Protein AF-A0A1A6GVT8-F1 (afdb_monomer_lite)

InterPro domains:
  IPR003961 Fibronectin type III [cd00063] (7-39)
  IPR013783 Immunoglobulin-like fold [G3DSA:2.60.40.10] (2-54)
  IPR036116 Fibronectin type III superfamily [SSF49265] (6-47)

Radius of gyration: 16.67 Å; chains: 1; bounding box: 38×18×49 Å

Structure (mmCIF, N/CA/C/O backbone):
data_AF-A0A1A6GVT8-F1
#
_entry.id   AF-A0A1A6GVT8-F1
#
loop_
_atom_site.group_PDB
_atom_site.id
_atom_site.type_symbol
_atom_site.label_atom_id
_atom_site.label_alt_id
_atom_site.label_comp_id
_atom_site.label_asym_id
_atom_site.label_entity_id
_atom_site.label_seq_id
_atom_site.pdbx_PDB_ins_code
_atom_site.Cartn_x
_atom_site.Cartn_y
_atom_site.Cartn_z
_atom_site.occupancy
_atom_site.B_iso_or_equiv
_atom_site.auth_seq_id
_atom_site.auth_comp_id
_atom_site.auth_asym_id
_atom_site.auth_atom_id
_atom_site.pdbx_PDB_model_num
ATOM 1 N N . MET A 1 1 ? -0.991 10.894 23.651 1.00 61.09 1 MET A N 1
ATOM 2 C CA . MET A 1 1 ? -1.657 10.723 22.344 1.00 61.09 1 MET A CA 1
ATOM 3 C C . MET A 1 1 ? -1.346 9.304 21.912 1.00 61.09 1 MET A C 1
ATOM 5 O O . MET A 1 1 ? -0.179 8.946 21.939 1.00 61.09 1 MET A O 1
ATOM 9 N N . GLU A 1 2 ? -2.355 8.469 21.690 1.00 71.31 2 GLU A N 1
ATOM 10 C CA . GLU A 1 2 ? -2.136 7.069 21.313 1.00 71.31 2 GLU A CA 1
ATOM 11 C C . GLU A 1 2 ? -1.627 7.017 19.865 1.00 71.31 2 GLU A C 1
ATOM 13 O O . GLU A 1 2 ? -2.223 7.642 18.984 1.00 71.31 2 GLU A O 1
ATOM 18 N N . GLU A 1 3 ? -0.501 6.343 19.645 1.00 80.25 3 GLU A N 1
ATOM 19 C CA . GLU A 1 3 ? 0.187 6.284 18.354 1.00 80.25 3 GLU A CA 1
ATOM 20 C C . GLU A 1 3 ? -0.662 5.533 17.314 1.00 80.25 3 GLU A C 1
ATOM 22 O O . GLU A 1 3 ? -1.332 4.548 17.634 1.00 80.25 3 GLU A O 1
ATOM 27 N N . LEU A 1 4 ? -0.688 6.023 16.070 1.00 84.50 4 LEU A N 1
ATOM 28 C CA . LEU A 1 4 ? -1.379 5.327 14.984 1.00 84.50 4 LEU A CA 1
ATOM 29 C C . LEU A 1 4 ? -0.553 4.104 14.566 1.00 84.50 4 LEU A C 1
ATOM 31 O O . LEU A 1 4 ? 0.661 4.226 14.407 1.00 84.50 4 LEU A O 1
ATOM 35 N N . PRO A 1 5 ? -1.179 2.93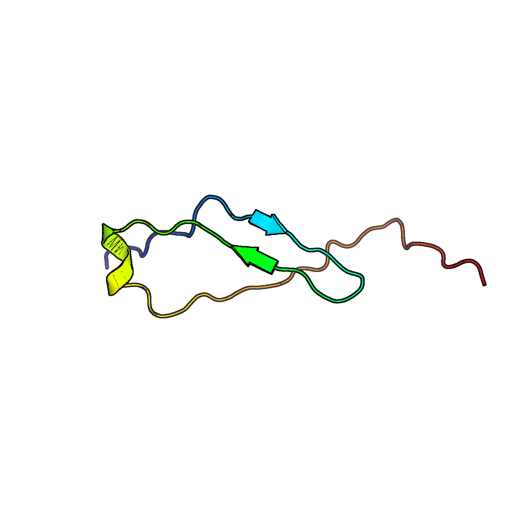5 14.355 1.00 86.69 5 PRO A N 1
ATOM 36 C CA . PRO A 1 5 ? -0.434 1.753 13.959 1.00 86.69 5 PRO A CA 1
ATOM 37 C C . PRO A 1 5 ? 0.130 1.906 12.545 1.00 86.69 5 PRO A C 1
ATOM 39 O O . PRO A 1 5 ? -0.495 2.478 11.648 1.00 86.69 5 PRO A O 1
ATOM 42 N N . VAL A 1 6 ? 1.318 1.343 12.350 1.00 86.31 6 VAL A N 1
ATOM 43 C CA . VAL A 1 6 ? 2.012 1.317 11.060 1.00 86.31 6 VAL A CA 1
ATOM 44 C C . VAL A 1 6 ? 1.379 0.247 10.152 1.00 86.31 6 VAL A C 1
ATOM 46 O O . VAL A 1 6 ? 0.950 -0.792 10.653 1.00 86.31 6 VAL A O 1
ATOM 49 N N . PRO A 1 7 ? 1.293 0.457 8.825 1.00 90.00 7 PRO A N 1
ATOM 50 C CA . PRO A 1 7 ? 0.923 -0.590 7.874 1.00 90.00 7 PRO A CA 1
ATOM 51 C C . PRO A 1 7 ? 1.795 -1.836 7.975 1.00 90.00 7 PRO A C 1
ATOM 53 O O . PRO A 1 7 ? 3.015 -1.742 8.100 1.00 90.00 7 PRO A O 1
ATOM 56 N N . HIS A 1 8 ? 1.180 -3.006 7.820 1.00 90.31 8 HIS A N 1
ATOM 57 C CA . HIS A 1 8 ? 1.893 -4.281 7.836 1.00 90.31 8 HIS A CA 1
ATOM 58 C C . HIS A 1 8 ? 1.795 -4.984 6.482 1.00 90.31 8 HIS A C 1
ATOM 60 O O . HIS A 1 8 ? 0.948 -4.660 5.652 1.00 90.31 8 HIS A O 1
ATOM 66 N N . ASN A 1 9 ? 2.671 -5.966 6.259 1.00 94.69 9 ASN A N 1
ATOM 67 C CA . ASN A 1 9 ? 2.652 -6.816 5.067 1.00 94.69 9 ASN A CA 1
ATOM 68 C C . ASN A 1 9 ? 2.695 -6.030 3.740 1.00 94.69 9 ASN A C 1
ATOM 70 O O . ASN A 1 9 ? 1.898 -6.275 2.832 1.00 94.69 9 ASN A O 1
ATOM 74 N N . ILE A 1 10 ? 3.611 -5.059 3.635 1.00 93.88 10 ILE A N 1
ATOM 75 C CA . ILE A 1 10 ? 3.784 -4.260 2.416 1.00 93.88 10 ILE A CA 1
ATOM 76 C C . ILE A 1 10 ? 4.202 -5.182 1.266 1.00 93.88 10 ILE A C 1
ATOM 78 O O . ILE A 1 10 ? 5.240 -5.842 1.320 1.00 93.88 10 ILE A O 1
ATOM 82 N N . LYS A 1 11 ? 3.399 -5.198 0.204 1.00 96.25 11 LYS A N 1
ATOM 83 C CA . LYS A 1 11 ? 3.613 -5.997 -1.003 1.00 96.25 11 LYS A CA 1
ATOM 84 C C . LYS A 1 11 ? 3.685 -5.091 -2.216 1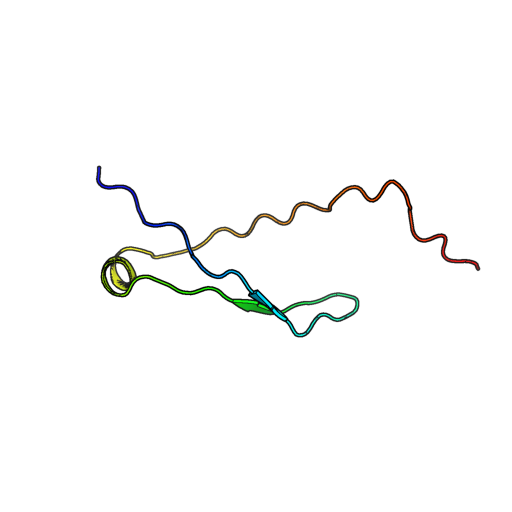.00 96.25 11 LYS A C 1
ATOM 86 O O . LYS A 1 11 ? 2.793 -4.272 -2.441 1.00 96.25 11 LYS A O 1
ATOM 91 N N . ILE A 1 12 ? 4.718 -5.300 -3.024 1.00 95.31 12 ILE A N 1
ATOM 92 C CA . ILE A 1 12 ? 4.880 -4.671 -4.334 1.00 95.31 12 ILE A CA 1
ATOM 93 C C . ILE A 1 12 ? 4.616 -5.737 -5.398 1.00 95.31 12 ILE A C 1
ATOM 95 O O . ILE A 1 12 ? 5.124 -6.853 -5.311 1.00 95.31 12 ILE A O 1
ATOM 99 N N . SER A 1 13 ? 3.793 -5.410 -6.385 1.00 97.50 13 SER A N 1
ATOM 100 C CA . SER A 1 13 ? 3.354 -6.325 -7.441 1.00 97.50 13 SER A CA 1
ATOM 101 C C . SER A 1 13 ? 3.166 -5.583 -8.762 1.00 97.50 13 SER A C 1
ATOM 103 O O . SER A 1 13 ? 3.243 -4.355 -8.802 1.00 97.50 13 SER A O 1
ATOM 105 N N . ASN A 1 14 ? 2.931 -6.326 -9.850 1.00 97.06 14 ASN A N 1
ATOM 106 C CA . ASN A 1 14 ? 2.675 -5.768 -11.184 1.00 97.06 14 ASN A CA 1
ATOM 107 C C . ASN A 1 14 ? 3.728 -4.725 -11.603 1.00 97.06 14 ASN A C 1
ATOM 109 O O . ASN A 1 14 ? 3.381 -3.630 -12.039 1.00 97.06 14 ASN A O 1
ATOM 113 N N . ILE A 1 15 ? 5.005 -5.059 -11.413 1.00 95.50 15 ILE A N 1
ATOM 114 C CA . ILE A 1 15 ? 6.126 -4.173 -11.727 1.00 95.50 15 ILE A CA 1
ATOM 115 C C . ILE A 1 15 ? 6.318 -4.135 -13.243 1.00 95.50 15 ILE A C 1
ATOM 117 O O . ILE A 1 15 ? 6.458 -5.176 -13.885 1.00 95.50 15 ILE A O 1
ATOM 121 N N . THR A 1 16 ? 6.344 -2.929 -13.792 1.00 94.69 16 THR A N 1
ATOM 122 C CA . THR A 1 16 ? 6.674 -2.636 -15.186 1.00 94.69 16 THR A CA 1
ATOM 123 C C . THR A 1 16 ? 7.949 -1.783 -15.239 1.00 94.69 16 THR A C 1
ATOM 125 O O . THR A 1 16 ? 8.652 -1.622 -14.239 1.00 94.69 16 THR A O 1
ATOM 128 N N . CYS A 1 17 ? 8.265 -1.228 -16.409 1.00 91.44 17 CYS A N 1
ATOM 129 C CA . CYS A 1 17 ? 9.396 -0.320 -16.572 1.00 91.44 17 CYS A CA 1
ATOM 130 C C . CYS A 1 17 ? 9.228 1.018 -15.827 1.00 91.44 17 CYS A C 1
ATOM 132 O O . CYS A 1 17 ? 10.237 1.641 -15.504 1.00 91.44 17 CYS A O 1
ATOM 134 N N . ASP A 1 18 ? 7.995 1.468 -15.572 1.00 91.25 18 ASP A N 1
ATOM 135 C CA . ASP A 1 18 ? 7.701 2.811 -15.044 1.00 91.25 18 ASP A CA 1
ATOM 136 C C . ASP A 1 18 ? 6.660 2.841 -13.915 1.00 91.25 18 ASP A C 1
ATOM 138 O O . ASP A 1 18 ? 6.388 3.896 -13.342 1.00 91.25 18 ASP A O 1
ATOM 142 N N . SER A 1 19 ? 6.073 1.696 -13.576 1.00 94.19 19 SER A N 1
ATOM 143 C CA . SER A 1 19 ? 4.967 1.618 -12.632 1.00 94.19 19 SER A CA 1
ATOM 144 C C . SER A 1 19 ? 4.995 0.322 -11.831 1.00 94.19 19 SER A C 1
ATOM 146 O O . SER A 1 19 ? 5.563 -0.696 -12.224 1.00 94.19 19 SER A O 1
ATOM 148 N N . PHE A 1 20 ? 4.384 0.370 -10.654 1.00 96.19 20 PHE A N 1
ATOM 149 C CA . PHE A 1 20 ? 4.164 -0.789 -9.803 1.00 96.19 20 PHE A CA 1
ATOM 150 C C . PHE A 1 20 ? 2.877 -0.592 -9.005 1.00 96.19 20 PHE A C 1
ATOM 152 O O . PHE A 1 20 ? 2.400 0.529 -8.824 1.00 96.19 20 PHE A O 1
ATOM 159 N N . LYS A 1 21 ? 2.321 -1.690 -8.499 1.00 97.00 21 LYS A N 1
ATOM 160 C CA . LYS A 1 21 ? 1.241 -1.672 -7.511 1.00 97.00 21 LYS A CA 1
ATOM 161 C C . LYS A 1 21 ? 1.818 -1.936 -6.130 1.00 97.00 21 LYS A C 1
ATOM 163 O O . LYS A 1 21 ? 2.590 -2.876 -5.956 1.00 97.00 21 LYS A O 1
ATOM 168 N N . ILE A 1 22 ? 1.409 -1.141 -5.150 1.00 95.75 22 ILE A N 1
ATOM 169 C CA . ILE A 1 22 ? 1.742 -1.324 -3.736 1.00 95.75 22 ILE A CA 1
ATOM 170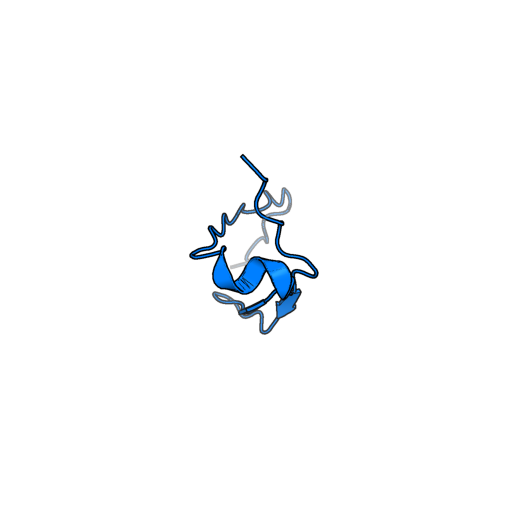 C C . ILE A 1 22 ? 0.461 -1.590 -2.943 1.00 95.75 22 ILE A C 1
ATOM 172 O O . ILE A 1 22 ? -0.583 -1.009 -3.227 1.00 95.75 22 ILE A O 1
ATOM 176 N N . SER A 1 23 ? 0.532 -2.503 -1.981 1.00 95.62 23 SER A N 1
ATOM 177 C CA . SER A 1 23 ? -0.576 -2.860 -1.090 1.00 95.62 23 SER A CA 1
ATOM 178 C C . SER A 1 23 ? -0.047 -3.203 0.298 1.00 95.62 23 SER A C 1
ATOM 180 O O . SER A 1 23 ? 1.126 -3.549 0.437 1.00 95.62 23 SER A O 1
ATOM 182 N N . TRP A 1 24 ? -0.893 -3.096 1.317 1.00 95.00 24 TRP A N 1
ATOM 183 C CA . TRP A 1 24 ? -0.578 -3.422 2.707 1.00 95.00 24 TRP A CA 1
ATOM 184 C C . TRP A 1 24 ? -1.850 -3.833 3.449 1.00 95.00 24 TRP A C 1
ATOM 186 O O . TRP A 1 24 ? -2.966 -3.628 2.970 1.00 95.00 24 TRP A O 1
ATOM 196 N N . GLU A 1 25 ? -1.673 -4.412 4.628 1.00 91.62 25 GLU A N 1
ATOM 197 C CA . GLU A 1 25 ? -2.750 -4.779 5.540 1.00 91.62 25 GLU A CA 1
ATOM 198 C C . GLU A 1 25 ? -2.924 -3.706 6.621 1.00 91.62 25 GLU A C 1
ATOM 200 O O . GLU A 1 25 ? -1.954 -3.119 7.112 1.00 91.62 25 GLU A O 1
ATOM 205 N N . MET A 1 26 ? -4.182 -3.450 6.985 1.00 86.56 26 MET A N 1
ATOM 206 C CA . MET A 1 26 ? -4.570 -2.516 8.044 1.00 86.56 26 MET A CA 1
ATOM 207 C C . MET A 1 26 ? -5.178 -3.284 9.215 1.00 86.56 26 MET A C 1
ATOM 209 O O . MET A 1 26 ? -5.958 -4.215 9.004 1.00 86.56 26 MET A O 1
ATOM 213 N N . ASP A 1 27 ? -4.899 -2.849 10.445 1.00 83.38 27 ASP A N 1
ATOM 214 C CA . ASP A 1 27 ? -5.653 -3.331 11.600 1.00 83.38 27 ASP A CA 1
ATOM 215 C C . ASP A 1 27 ? -7.066 -2.734 11.564 1.00 83.38 27 ASP A C 1
ATOM 217 O O . ASP A 1 27 ? -7.247 -1.511 11.575 1.00 83.38 27 ASP A O 1
ATOM 221 N N . SER A 1 28 ? -8.069 -3.611 11.558 1.00 79.38 28 SER A N 1
ATOM 222 C CA . SER A 1 28 ? -9.491 -3.275 11.663 1.00 79.38 28 SER A CA 1
ATOM 223 C C . SER A 1 28 ? -9.816 -2.251 12.756 1.00 79.38 28 SER A C 1
ATOM 225 O O . SER A 1 28 ? -10.652 -1.385 12.525 1.00 79.38 28 SER A O 1
ATOM 227 N N . LYS A 1 29 ? -9.119 -2.278 13.901 1.00 80.50 29 LYS A N 1
ATOM 228 C CA . LYS A 1 29 ? -9.348 -1.345 15.023 1.00 80.50 29 LYS A CA 1
ATOM 229 C C . LYS A 1 29 ? -8.908 0.088 14.731 1.00 80.50 29 LYS A C 1
ATOM 231 O O . LYS A 1 29 ? -9.302 1.019 15.424 1.00 80.50 29 LYS A O 1
ATOM 236 N N . SER A 1 30 ? -8.058 0.259 13.726 1.00 78.88 30 SER A N 1
ATOM 237 C CA . SER A 1 30 ? -7.438 1.536 13.367 1.00 78.88 30 SER A CA 1
ATOM 238 C C . SER A 1 30 ? -7.962 2.117 12.060 1.00 78.88 30 SER A C 1
ATOM 240 O O . SER A 1 30 ? -7.647 3.259 11.728 1.00 78.88 30 SER A O 1
ATOM 242 N N . LYS A 1 31 ? -8.791 1.352 11.339 1.00 77.44 31 LYS A N 1
ATOM 243 C CA . LYS A 1 31 ? -9.294 1.711 10.013 1.00 77.44 31 LYS A CA 1
ATOM 244 C C . LYS A 1 31 ? -10.023 3.054 10.004 1.00 77.44 31 LYS A C 1
ATOM 246 O O . LYS A 1 31 ? -9.821 3.828 9.080 1.00 77.44 31 LYS A O 1
ATOM 251 N N . ASP A 1 32 ? -10.779 3.353 11.057 1.00 83.50 32 ASP A N 1
ATOM 252 C CA . ASP A 1 32 ? -11.555 4.597 11.150 1.00 83.50 32 ASP A CA 1
ATOM 253 C C . ASP A 1 32 ? -10.717 5.803 11.611 1.00 83.50 32 ASP A C 1
ATOM 255 O O . ASP A 1 32 ? -11.153 6.947 11.506 1.00 83.50 32 ASP A O 1
ATOM 259 N N . ARG A 1 33 ? -9.503 5.567 12.129 1.00 88.00 33 ARG A N 1
ATOM 260 C CA . ARG A 1 33 ? -8.599 6.616 12.633 1.00 88.00 33 ARG A CA 1
ATOM 261 C C . ARG A 1 33 ? -7.590 7.081 11.588 1.00 88.00 33 ARG A C 1
ATOM 263 O O . ARG A 1 33 ? -7.089 8.200 11.682 1.00 88.00 33 ARG A O 1
ATOM 270 N N . ILE A 1 34 ? -7.254 6.221 10.631 1.00 89.25 34 ILE A N 1
ATOM 271 C CA . ILE A 1 34 ? -6.249 6.509 9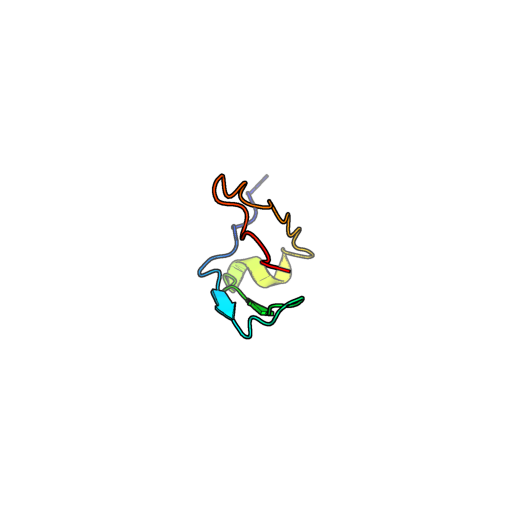.611 1.00 89.25 34 ILE A CA 1
ATOM 272 C C . ILE A 1 34 ? -6.925 7.164 8.411 1.00 89.25 34 ILE A C 1
ATOM 274 O O . ILE A 1 34 ? -7.813 6.585 7.796 1.00 89.25 34 ILE A O 1
ATOM 278 N N . THR A 1 35 ? -6.476 8.365 8.056 1.00 90.38 35 THR A N 1
ATOM 279 C CA . THR A 1 35 ? -7.063 9.130 6.948 1.00 90.38 35 THR A CA 1
ATOM 280 C C . THR A 1 35 ? -6.219 9.067 5.679 1.00 90.38 35 THR A C 1
ATOM 282 O O . THR A 1 35 ? -6.772 9.050 4.585 1.00 90.38 35 THR A O 1
ATOM 285 N N . HIS A 1 36 ? -4.890 9.024 5.811 1.00 91.50 36 HIS A N 1
ATOM 286 C CA . HIS A 1 36 ? -3.951 9.084 4.692 1.00 91.50 36 HIS A CA 1
ATOM 287 C C . HIS A 1 36 ? -2.660 8.331 5.015 1.00 91.50 36 HIS A C 1
ATOM 289 O O . HIS A 1 36 ? -2.283 8.186 6.178 1.00 91.50 36 HIS A O 1
ATOM 295 N N . TYR A 1 37 ? -1.957 7.923 3.961 1.00 90.81 37 TYR A N 1
ATOM 296 C CA . TYR A 1 37 ? -0.605 7.385 4.034 1.00 90.81 37 TYR A CA 1
ATOM 297 C C . TYR A 1 37 ? 0.321 8.196 3.137 1.00 90.81 37 TYR A C 1
ATOM 299 O O . TYR A 1 37 ? -0.050 8.559 2.021 1.00 90.81 37 TYR A O 1
ATOM 307 N N . PHE A 1 38 ? 1.536 8.435 3.620 1.00 91.75 38 PHE A N 1
ATOM 308 C CA . PHE A 1 38 ? 2.617 9.012 2.832 1.00 91.75 38 PHE A CA 1
ATOM 309 C C . PHE A 1 38 ? 3.521 7.885 2.340 1.00 91.75 38 PHE A C 1
ATOM 311 O O . PHE A 1 38 ? 3.872 6.986 3.104 1.00 91.75 38 PHE A O 1
ATOM 318 N N . ILE A 1 39 ? 3.860 7.916 1.053 1.00 91.88 39 ILE A N 1
ATOM 319 C CA . ILE A 1 39 ? 4.717 6.916 0.417 1.00 91.88 39 ILE A CA 1
ATOM 320 C C . ILE A 1 39 ? 5.956 7.635 -0.096 1.00 91.88 39 ILE A C 1
ATOM 322 O O . ILE A 1 39 ? 5.921 8.268 -1.150 1.00 91.88 39 ILE A O 1
ATOM 326 N N . ASP A 1 40 ? 7.052 7.496 0.641 1.00 91.62 40 ASP A N 1
ATOM 327 C CA . ASP A 1 40 ? 8.345 8.033 0.237 1.00 91.62 40 ASP A CA 1
ATOM 328 C C . ASP A 1 40 ? 9.123 6.983 -0.555 1.00 91.62 40 ASP A C 1
ATOM 330 O O . ASP A 1 40 ? 9.438 5.891 -0.070 1.00 91.62 40 ASP A O 1
ATOM 334 N N . LEU A 1 41 ? 9.444 7.315 -1.804 1.00 89.00 41 LEU A N 1
ATOM 335 C CA . LEU A 1 41 ? 10.227 6.453 -2.679 1.00 89.00 41 LEU A CA 1
ATOM 336 C C . LEU A 1 41 ? 11.697 6.839 -2.600 1.00 89.00 41 LEU A C 1
ATOM 338 O O . LEU A 1 41 ? 12.135 7.827 -3.184 1.00 89.00 41 LEU A O 1
ATOM 342 N N . ASN A 1 42 ? 12.480 6.002 -1.930 1.00 85.62 42 ASN A N 1
ATOM 343 C CA . ASN A 1 42 ? 13.927 6.126 -1.953 1.00 85.62 42 ASN A CA 1
ATOM 344 C C . ASN A 1 42 ? 14.495 5.285 -3.090 1.00 85.62 42 ASN A C 1
ATOM 346 O O . ASN A 1 42 ? 14.451 4.051 -3.065 1.00 85.62 42 ASN A O 1
ATOM 350 N N . LYS A 1 43 ? 15.073 5.957 -4.090 1.00 79.12 43 LYS A N 1
ATOM 351 C CA . LYS A 1 43 ? 15.876 5.281 -5.106 1.00 79.12 43 LYS A CA 1
ATOM 352 C C . LYS A 1 43 ? 17.085 4.683 -4.401 1.00 79.12 43 LY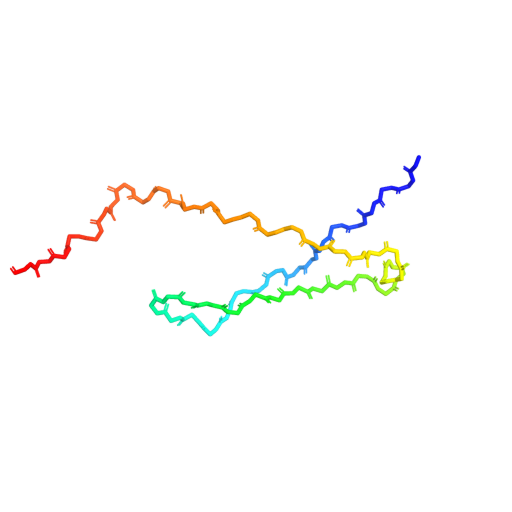S A C 1
ATOM 354 O O . LYS A 1 43 ? 17.996 5.400 -3.999 1.00 79.12 43 LYS A O 1
ATOM 359 N N . LYS A 1 44 ? 17.096 3.360 -4.244 1.00 71.50 44 LYS A N 1
ATOM 360 C CA . LYS A 1 44 ? 18.278 2.663 -3.744 1.00 71.50 44 LYS A CA 1
ATOM 361 C C . LYS A 1 44 ? 19.411 2.951 -4.727 1.00 71.50 44 LYS A C 1
ATOM 363 O O . LYS A 1 44 ? 19.313 2.573 -5.896 1.00 71.50 44 LYS A O 1
ATOM 368 N N . GLU A 1 45 ? 20.444 3.656 -4.276 1.00 63.97 45 GLU A N 1
ATOM 369 C CA . GLU A 1 45 ? 21.629 3.914 -5.087 1.00 63.97 45 GLU A CA 1
ATOM 370 C C . GLU A 1 45 ? 22.289 2.578 -5.417 1.00 63.97 45 GLU A C 1
ATOM 372 O O . GLU A 1 45 ? 22.999 1.971 -4.614 1.00 63.97 45 GLU A O 1
ATOM 377 N N . ASN A 1 46 ? 21.993 2.066 -6.604 1.00 57.78 46 ASN A N 1
ATOM 378 C CA . ASN A 1 46 ? 22.647 0.884 -7.112 1.00 57.78 46 ASN A CA 1
ATOM 379 C C . ASN A 1 46 ? 23.997 1.353 -7.662 1.00 57.78 46 ASN A C 1
ATOM 381 O O . ASN A 1 46 ? 24.047 1.956 -8.732 1.00 57.78 46 ASN A O 1
ATOM 385 N N . LYS A 1 47 ? 25.097 1.089 -6.939 1.00 59.09 47 LYS A N 1
ATOM 386 C CA . LYS A 1 47 ? 26.472 1.339 -7.430 1.00 59.09 47 LYS A CA 1
ATOM 387 C C . LYS A 1 47 ? 26.766 0.626 -8.761 1.00 59.09 47 LYS A C 1
ATOM 389 O O . LYS A 1 47 ? 27.727 0.970 -9.438 1.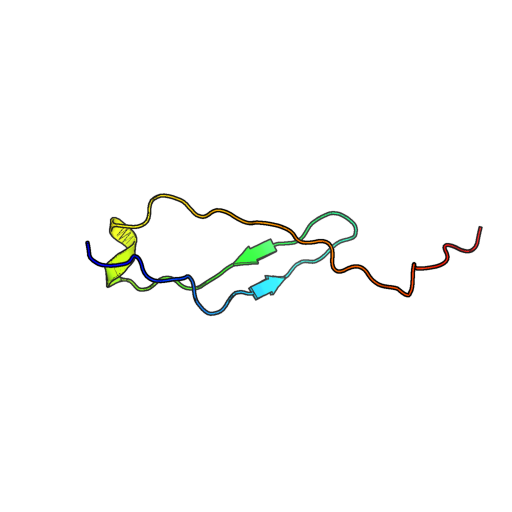00 59.09 47 LYS A O 1
ATOM 394 N N . ASN A 1 48 ? 25.917 -0.322 -9.155 1.00 54.50 48 ASN A N 1
ATOM 395 C CA . ASN A 1 48 ? 25.914 -0.943 -10.469 1.00 54.50 48 ASN A CA 1
ATOM 396 C C . ASN A 1 48 ? 24.825 -0.293 -11.324 1.00 54.50 48 ASN A C 1
ATOM 398 O O . ASN A 1 48 ? 23.732 -0.833 -11.491 1.00 54.50 48 ASN A O 1
ATOM 402 N N . SER A 1 49 ? 25.114 0.899 -11.840 1.00 54.03 49 SER A N 1
ATOM 403 C CA . SER A 1 49 ? 24.329 1.484 -12.918 1.00 54.03 49 SER A CA 1
ATOM 404 C C . SER A 1 49 ? 24.273 0.481 -14.071 1.00 54.03 49 SER A C 1
ATOM 406 O O . SER A 1 49 ? 25.304 0.049 -14.593 1.00 54.03 49 SER A O 1
ATOM 408 N N . ASN A 1 50 ? 23.058 0.071 -14.442 1.00 54.53 50 ASN A N 1
ATOM 409 C CA . ASN A 1 50 ? 22.813 -0.693 -15.658 1.00 54.53 50 ASN A CA 1
ATOM 410 C C . ASN A 1 50 ? 23.437 0.088 -16.818 1.00 54.53 50 ASN A C 1
ATOM 412 O O . ASN A 1 50 ? 22.918 1.127 -17.225 1.00 54.53 50 ASN A O 1
ATOM 416 N N . LYS A 1 51 ? 24.586 -0.384 -17.310 1.00 53.34 51 LYS A N 1
ATOM 417 C CA . LYS A 1 51 ? 25.202 0.125 -18.531 1.00 53.34 51 LYS A CA 1
ATOM 418 C C . LYS A 1 51 ? 24.273 -0.266 -19.671 1.00 53.34 51 LYS A C 1
ATOM 420 O O . LYS A 1 51 ? 24.374 -1.377 -20.186 1.00 53.34 51 LYS A O 1
ATOM 425 N N . PHE A 1 52 ? 23.351 0.623 -20.031 1.00 56.69 52 PHE A N 1
ATOM 426 C CA . PHE A 1 52 ? 22.727 0.580 -21.345 1.00 56.69 52 PHE A CA 1
ATOM 427 C C . PHE A 1 52 ? 23.873 0.573 -22.362 1.00 56.69 52 PHE A C 1
ATOM 429 O O . PHE A 1 52 ? 24.609 1.550 -22.485 1.00 56.69 52 PHE A O 1
ATOM 436 N N . LYS A 1 53 ? 24.097 -0.579 -22.997 1.00 52.59 53 LYS A N 1
ATOM 437 C CA . LYS A 1 53 ? 24.977 -0.678 -24.157 1.00 52.59 53 LYS A CA 1
ATOM 438 C C . LYS A 1 53 ? 24.177 -0.115 -25.324 1.00 52.59 53 LYS A C 1
ATOM 440 O O . LYS A 1 53 ? 23.143 -0.687 -25.663 1.00 52.59 53 LYS A O 1
ATOM 445 N N . HIS A 1 54 ? 24.617 1.031 -25.828 1.00 44.69 54 HIS A N 1
ATOM 446 C CA . HIS A 1 54 ? 24.155 1.580 -27.094 1.00 44.69 54 HIS A CA 1
ATOM 447 C C . HIS A 1 54 ? 24.898 0.903 -28.249 1.00 44.69 54 HIS A C 1
ATOM 449 O O . HIS A 1 54 ? 26.062 0.493 -28.023 1.00 44.69 54 HIS A O 1
#

Secondary structure (DSSP, 8-state):
-PPPPPPEEEEEES--SS--EEEEE--GGGTTT-------------SS------

Sequence (54 aa):
MEELPVPHNIKISNITCDSFKISWEMDSKSKDRITHYFIDLNKKENKNSNKFKH

Foldseek 3Di:
DDDQDDWADWDWAPDDPPDIDIDTDDDPVRVVVDDDDDDDDDDDPDPPDPPPDD

Organism: Neotoma lepida (NCBI:txid56216)

pLDDT: mean 82.12, std 14.86, range [44.69, 97.5]